Protein AF-A0A511XKX0-F1 (afdb_monomer)

pLDDT: mean 78.44, std 18.01, range [37.28, 95.81]

Foldseek 3Di:
DDDDDDDDPPPPPDPPDDQVRLLVLLVVQCVVLVHLVSLCVVLVHDSVLSVCCNVVVDPQDQSSCVSSVHHDDDDDDPDPPPPPPPDDDD

Mean predicted aligned error: 12.09 Å

Nearest PDB structures (foldseek):
  4yg1-assembly1_C  TM=6.097E-01  e=6.851E-02  Escherichia coli K-12
  3dnv-assembly1_B  TM=5.737E-01  e=1.111E-01  Escherichia coli K-12
  2wiu-assembly1_B  TM=6.553E-01  e=2.920E-01  Escherichia coli
  5k98-assembly1_P  TM=6.074E-01  e=2.436E-01  Escherichia coli MP020980.2
  2wiu-assembly1_D  TM=6.387E-01  e=2.749E-01  Escherichia coli

Structure (mmCIF, N/CA/C/O backbone):
data_AF-A0A511XKX0-F1
#
_entry.id   AF-A0A511XKX0-F1
#
loop_
_atom_site.group_PDB
_atom_site.id
_atom_site.type_symbol
_atom_site.label_atom_id
_atom_site.label_alt_id
_atom_site.label_comp_id
_atom_site.label_asym_id
_atom_site.label_entity_id
_atom_site.label_seq_id
_atom_site.pdbx_PDB_ins_code
_atom_site.Cartn_x
_atom_site.Cartn_y
_atom_site.Cartn_z
_atom_site.occupancy
_atom_site.B_iso_or_equiv
_atom_site.auth_seq_id
_atom_site.auth_comp_id
_atom_site.auth_asym_id
_atom_site.auth_atom_id
_atom_site.pdbx_PDB_model_num
ATOM 1 N N . MET A 1 1 ? -3.232 12.209 -38.812 1.00 45.44 1 MET A N 1
ATOM 2 C CA . MET A 1 1 ? -2.348 11.096 -39.218 1.00 45.44 1 MET A CA 1
ATOM 3 C C . MET A 1 1 ? -2.455 10.005 -38.164 1.00 45.44 1 MET A C 1
ATOM 5 O O . MET A 1 1 ? -2.056 10.214 -3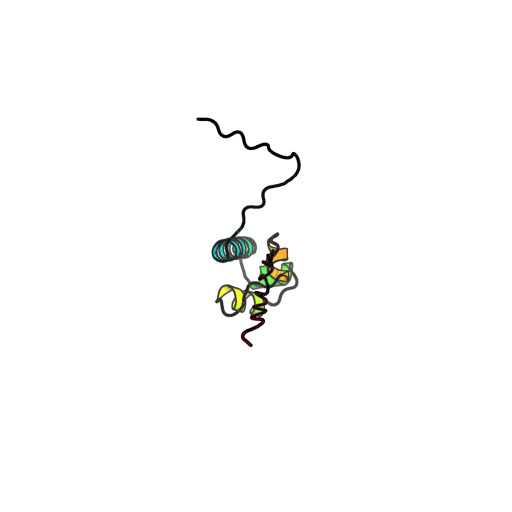7.027 1.00 45.44 1 MET A O 1
ATOM 9 N N . THR A 1 2 ? -3.132 8.914 -38.508 1.00 44.53 2 THR A N 1
ATOM 10 C CA . THR A 1 2 ? -3.548 7.815 -37.624 1.00 44.53 2 THR A CA 1
ATOM 11 C C . THR A 1 2 ? -2.410 6.824 -37.402 1.00 44.53 2 THR A C 1
ATOM 13 O O . THR A 1 2 ? -1.950 6.212 -38.361 1.00 44.53 2 THR A O 1
ATOM 16 N N . HIS A 1 3 ? -1.983 6.631 -36.153 1.00 46.12 3 HIS A N 1
ATOM 17 C CA . HIS A 1 3 ? -1.149 5.488 -35.777 1.00 46.12 3 HIS A CA 1
ATOM 18 C C . HIS A 1 3 ? -2.052 4.424 -35.151 1.00 46.12 3 HIS A C 1
ATOM 20 O O . HIS A 1 3 ? -2.524 4.568 -34.026 1.00 46.12 3 HIS A O 1
ATOM 26 N N . THR A 1 4 ? -2.330 3.378 -35.924 1.00 47.94 4 THR A N 1
ATOM 27 C CA . THR A 1 4 ? -3.044 2.179 -35.482 1.00 47.94 4 THR A CA 1
ATOM 28 C C . THR A 1 4 ? -2.073 1.308 -34.692 1.00 47.94 4 THR A C 1
ATOM 30 O O . THR A 1 4 ? -1.185 0.689 -35.273 1.00 47.94 4 THR A O 1
ATOM 33 N N . VAL A 1 5 ? -2.220 1.260 -33.368 1.00 53.59 5 VAL A N 1
ATOM 34 C CA . VAL A 1 5 ? -1.509 0.288 -32.529 1.00 53.59 5 VAL A CA 1
ATOM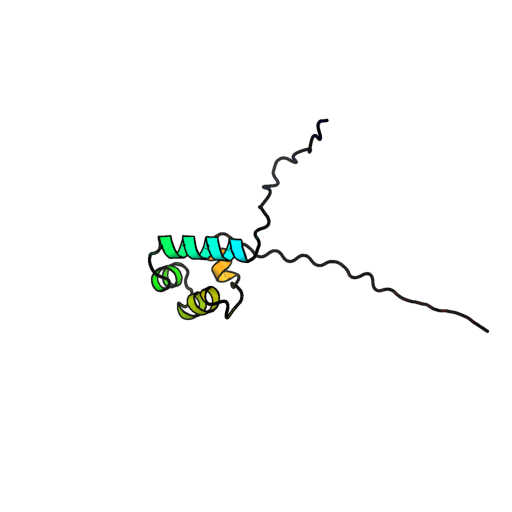 35 C C . VAL A 1 5 ? -2.329 -1.000 -32.506 1.00 53.59 5 VAL A C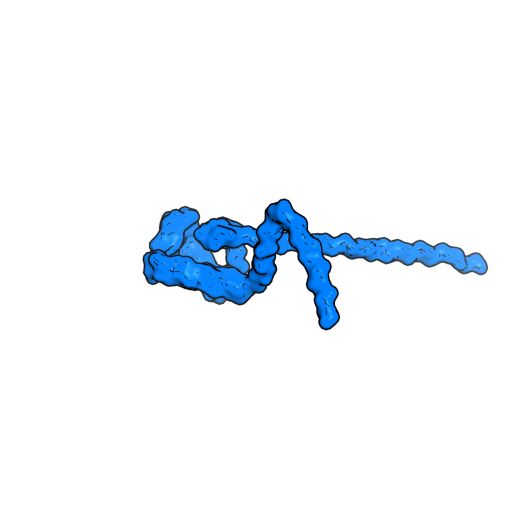 1
ATOM 37 O O . VAL A 1 5 ? -3.426 -1.040 -31.949 1.00 53.59 5 VAL A O 1
ATOM 40 N N . SER A 1 6 ? -1.806 -2.053 -33.140 1.00 41.72 6 SER A N 1
ATOM 41 C CA . SER A 1 6 ? -2.353 -3.411 -33.064 1.00 41.72 6 SER A CA 1
ATOM 42 C C . SER A 1 6 ? -2.384 -3.888 -31.613 1.00 41.72 6 SER A C 1
ATOM 44 O O . SER A 1 6 ? -1.356 -4.209 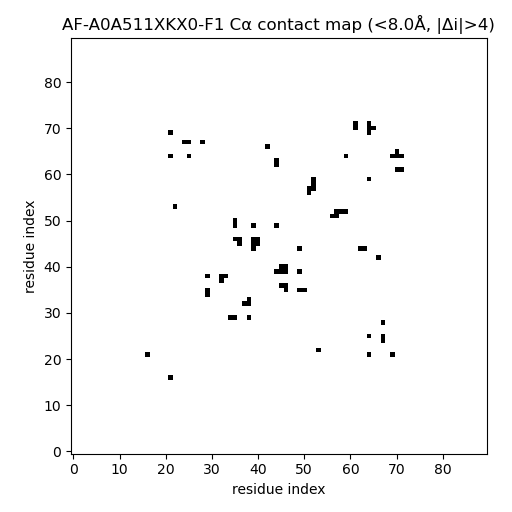-31.020 1.00 41.72 6 SER A O 1
ATOM 46 N N . LYS A 1 7 ? -3.587 -3.945 -31.041 1.00 47.16 7 LYS A N 1
ATOM 47 C CA . LYS A 1 7 ? -3.859 -4.512 -29.722 1.00 47.16 7 LYS A CA 1
ATOM 48 C C . LYS A 1 7 ? -3.850 -6.036 -29.828 1.00 47.16 7 LYS A C 1
ATOM 50 O O . LYS A 1 7 ? -4.780 -6.622 -30.375 1.00 47.16 7 LYS A O 1
ATOM 55 N N . ILE A 1 8 ? -2.801 -6.676 -29.311 1.00 54.62 8 ILE A N 1
ATOM 56 C CA . ILE A 1 8 ? -2.783 -8.125 -29.073 1.00 54.62 8 ILE A CA 1
ATOM 57 C C . ILE A 1 8 ? -3.887 -8.420 -28.036 1.00 54.62 8 ILE A C 1
ATOM 59 O O . ILE A 1 8 ? -3.824 -7.879 -26.926 1.00 54.62 8 ILE A O 1
ATOM 63 N N . PRO A 1 9 ? -4.920 -9.220 -28.356 1.00 37.28 9 PRO A N 1
ATOM 64 C CA . PRO A 1 9 ? -6.000 -9.504 -27.418 1.00 37.28 9 PRO A CA 1
ATOM 65 C C . PRO A 1 9 ? -5.461 -10.365 -26.266 1.00 37.28 9 PRO A C 1
ATOM 67 O O . PRO A 1 9 ? -5.084 -11.513 -26.471 1.00 37.28 9 PRO A O 1
ATOM 70 N N . GLY A 1 10 ? -5.396 -9.797 -25.057 1.00 47.00 10 GLY A N 1
ATOM 71 C CA . GLY A 1 10 ? -5.039 -10.527 -23.830 1.00 47.00 10 GLY A CA 1
ATOM 72 C C . GLY A 1 10 ? -3.882 -9.947 -23.013 1.00 47.00 10 GLY A C 1
ATOM 73 O O . GLY A 1 10 ? -3.710 -10.344 -21.863 1.00 47.00 10 GLY A O 1
ATOM 74 N N . VAL A 1 11 ? -3.127 -8.972 -23.533 1.00 44.28 11 VAL A N 1
ATOM 75 C CA . VAL A 1 11 ? -2.152 -8.232 -22.714 1.00 44.28 11 VAL A CA 1
ATOM 76 C C . VAL A 1 11 ? -2.883 -7.083 -22.030 1.00 44.28 11 VAL A C 1
ATOM 78 O O . VAL A 1 11 ? -3.116 -6.025 -22.608 1.00 44.28 11 VAL A O 1
ATOM 81 N N . VAL A 1 12 ? -3.295 -7.311 -20.788 1.00 51.34 12 VAL A N 1
ATOM 82 C CA . VAL A 1 12 ? -3.700 -6.242 -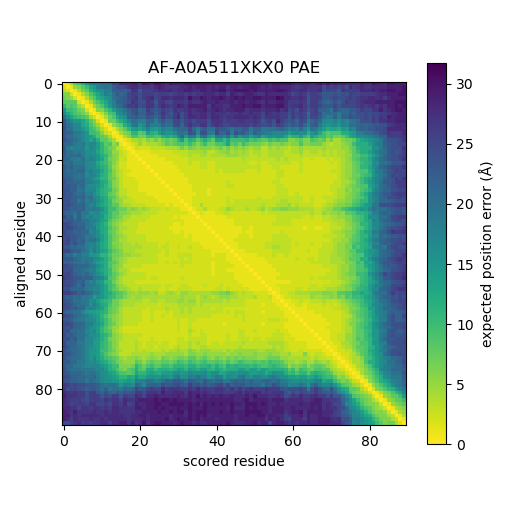19.874 1.00 51.34 12 VAL A CA 1
ATOM 83 C C . VAL A 1 12 ? -2.490 -5.330 -19.674 1.00 51.34 12 VAL A C 1
ATOM 85 O O . VAL A 1 12 ? -1.569 -5.689 -18.945 1.00 51.34 12 VAL A O 1
ATOM 88 N N . GLU A 1 13 ? -2.455 -4.177 -20.345 1.00 48.78 13 GLU A N 1
ATOM 89 C CA . GLU A 1 13 ? -1.463 -3.132 -20.078 1.00 48.78 13 GLU A CA 1
ATOM 90 C C . GLU A 1 13 ? -1.568 -2.748 -18.601 1.00 48.78 13 GLU A C 1
ATOM 92 O O . GLU A 1 13 ? -2.499 -2.067 -18.180 1.00 48.78 13 GLU A O 1
ATOM 97 N N . HIS A 1 14 ? -0.651 -3.263 -17.784 1.00 59.06 14 HIS A N 1
ATOM 98 C CA . HIS A 1 14 ? -0.537 -2.837 -16.401 1.00 59.06 14 HIS A CA 1
ATOM 99 C C . HIS A 1 14 ? 0.188 -1.495 -16.439 1.00 59.06 14 HIS A C 1
ATOM 101 O O . HIS A 1 14 ? 1.352 -1.475 -16.858 1.00 59.06 14 HIS A O 1
ATOM 107 N N . PRO A 1 15 ? -0.456 -0.378 -16.053 1.00 69.12 15 PRO A N 1
ATOM 108 C CA . PRO A 1 15 ? 0.245 0.891 -15.966 1.00 69.12 15 PRO A CA 1
ATOM 109 C C . PRO A 1 15 ? 1.470 0.694 -15.073 1.00 69.12 15 PRO A C 1
ATOM 111 O O . PRO A 1 15 ? 1.372 0.152 -13.969 1.00 69.12 15 PRO A O 1
ATOM 114 N N . ARG A 1 16 ? 2.649 1.060 -15.585 1.00 75.12 16 ARG A N 1
ATOM 115 C CA . ARG A 1 16 ? 3.873 1.054 -14.786 1.00 75.12 16 ARG A CA 1
ATOM 116 C C . ARG A 1 16 ? 3.709 2.132 -13.726 1.00 75.12 16 ARG A C 1
ATOM 118 O O . ARG A 1 16 ? 3.727 3.311 -14.050 1.00 75.12 16 ARG A O 1
ATOM 125 N N . LEU A 1 17 ? 3.502 1.701 -12.489 1.00 81.38 17 LEU A N 1
ATOM 126 C CA . LEU A 1 17 ? 3.371 2.592 -11.347 1.00 81.38 17 LEU A CA 1
ATOM 127 C C . LEU A 1 17 ? 4.760 2.955 -10.845 1.00 81.38 17 LEU A C 1
ATOM 129 O O . LEU A 1 17 ? 5.620 2.079 -10.687 1.00 81.38 17 LEU A O 1
ATOM 133 N N . ASP A 1 18 ? 4.971 4.239 -10.588 1.00 83.94 18 ASP A N 1
ATOM 134 C CA . ASP A 1 18 ? 6.176 4.673 -9.907 1.00 83.94 18 ASP A CA 1
ATOM 135 C C . ASP A 1 18 ? 6.083 4.384 -8.394 1.00 83.94 18 ASP A C 1
ATOM 137 O O . ASP A 1 18 ? 5.087 3.875 -7.859 1.00 83.94 18 ASP A O 1
ATOM 141 N N . ARG A 1 19 ? 7.164 4.683 -7.668 1.00 81.81 19 ARG A N 1
ATOM 142 C CA . ARG A 1 19 ? 7.191 4.504 -6.213 1.00 81.81 19 ARG A CA 1
ATOM 143 C C . ARG A 1 19 ? 6.128 5.366 -5.523 1.00 81.81 19 ARG A C 1
ATOM 145 O O . ARG A 1 19 ? 5.540 4.911 -4.547 1.00 81.81 19 ARG A O 1
ATOM 152 N N . VAL A 1 20 ? 5.900 6.591 -5.987 1.00 86.25 20 VAL A N 1
ATOM 153 C CA . VAL A 1 20 ? 4.962 7.540 -5.373 1.00 86.25 20 VAL A CA 1
ATOM 154 C C . VAL A 1 20 ? 3.531 7.025 -5.505 1.00 86.25 20 VAL A C 1
ATOM 156 O O . VAL A 1 20 ? 2.789 7.034 -4.521 1.00 86.25 20 VAL A O 1
ATOM 159 N N . ASP A 1 21 ? 3.167 6.490 -6.663 1.00 87.31 21 ASP A N 1
ATOM 160 C CA . ASP A 1 21 ? 1.863 5.887 -6.913 1.00 87.31 21 ASP A CA 1
ATOM 161 C C . ASP A 1 21 ? 1.629 4.665 -6.025 1.00 87.31 21 ASP A C 1
ATOM 163 O O . ASP A 1 21 ? 0.578 4.555 -5.388 1.00 87.31 21 ASP A O 1
ATOM 167 N N . ALA A 1 22 ? 2.630 3.789 -5.885 1.00 86.62 22 ALA A N 1
ATOM 168 C CA . ALA A 1 22 ? 2.549 2.653 -4.966 1.00 86.62 22 ALA A CA 1
ATOM 169 C C . ALA A 1 22 ? 2.311 3.109 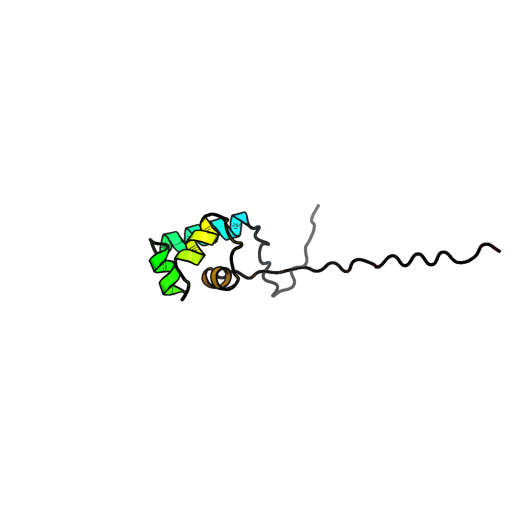-3.513 1.00 86.62 22 ALA A C 1
ATOM 171 O O . ALA A 1 22 ? 1.510 2.512 -2.791 1.00 86.62 22 ALA A O 1
ATOM 172 N N . PHE A 1 23 ? 2.950 4.205 -3.092 1.00 89.69 23 PHE A N 1
ATOM 173 C CA . PHE A 1 23 ? 2.733 4.812 -1.776 1.00 89.69 23 PHE A CA 1
ATOM 174 C C . PHE A 1 23 ? 1.332 5.414 -1.613 1.00 89.69 23 PHE A C 1
ATOM 176 O O . PHE A 1 23 ? 0.736 5.294 -0.539 1.00 89.69 23 PHE A O 1
ATOM 183 N N . ARG A 1 24 ? 0.789 6.049 -2.658 1.00 89.88 24 ARG A N 1
ATOM 184 C CA . ARG A 1 24 ? -0.576 6.601 -2.647 1.00 89.88 24 ARG A CA 1
ATOM 185 C C . ARG A 1 24 ? -1.616 5.493 -2.539 1.00 89.88 24 ARG A C 1
ATOM 187 O O . ARG A 1 24 ? -2.492 5.586 -1.684 1.00 89.88 24 ARG A O 1
ATOM 194 N N . ILE A 1 25 ? -1.474 4.434 -3.335 1.00 91.31 25 ILE A N 1
ATOM 195 C CA . ILE A 1 25 ? -2.347 3.252 -3.293 1.00 91.31 25 ILE A CA 1
ATOM 196 C C . ILE A 1 25 ? -2.291 2.598 -1.911 1.00 91.31 25 ILE A C 1
ATOM 198 O O . ILE A 1 25 ? -3.330 2.284 -1.335 1.00 91.31 25 ILE A O 1
ATOM 202 N N . LEU A 1 26 ? -1.092 2.453 -1.339 1.00 90.62 26 LEU A N 1
ATOM 203 C CA . LEU A 1 26 ? -0.925 1.911 0.007 1.00 90.62 26 LEU A CA 1
ATOM 204 C C . LEU A 1 26 ? -1.629 2.768 1.067 1.00 90.62 26 LEU A C 1
ATOM 206 O O . LEU A 1 26 ? -2.319 2.229 1.931 1.00 90.62 26 LEU A O 1
ATOM 210 N N . ARG A 1 27 ? -1.491 4.097 1.004 1.00 92.00 27 ARG A N 1
ATOM 211 C CA . ARG A 1 27 ? -2.181 5.002 1.935 1.00 92.00 27 ARG A CA 1
ATOM 212 C C . ARG A 1 27 ? -3.698 4.933 1.805 1.00 92.00 27 ARG A C 1
ATOM 214 O O . ARG A 1 27 ? -4.372 4.888 2.831 1.00 92.00 27 ARG A O 1
ATOM 221 N N . ASP A 1 28 ? -4.215 4.911 0.581 1.00 94.31 28 ASP A N 1
ATOM 222 C CA . ASP A 1 28 ? -5.650 4.773 0.320 1.00 94.31 28 ASP A CA 1
ATOM 223 C C . ASP A 1 28 ? -6.185 3.438 0.858 1.00 94.31 28 ASP A C 1
ATOM 225 O O . ASP A 1 28 ? -7.190 3.402 1.568 1.00 94.31 28 ASP A O 1
ATOM 229 N N . ALA A 1 29 ? -5.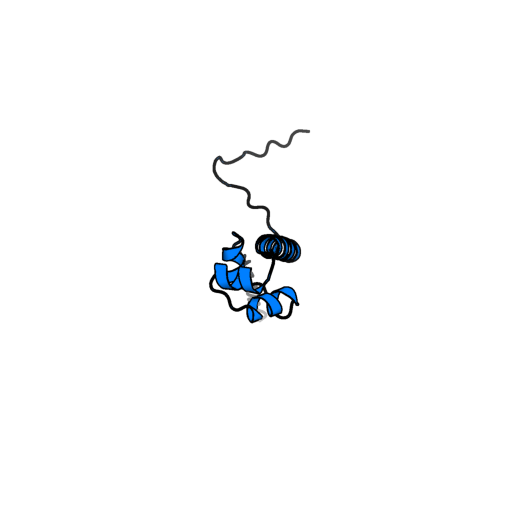456 2.344 0.616 1.00 92.62 29 ALA A N 1
ATOM 230 C CA . ALA A 1 29 ? -5.784 1.034 1.163 1.00 92.62 29 ALA A CA 1
ATOM 231 C C . ALA A 1 29 ? -5.841 1.065 2.696 1.00 92.62 29 ALA A C 1
ATOM 233 O O . ALA A 1 29 ? -6.850 0.668 3.266 1.00 92.62 29 ALA A O 1
ATOM 234 N N . ILE A 1 30 ? -4.823 1.607 3.372 1.00 92.88 30 ILE A N 1
ATOM 235 C CA . ILE A 1 30 ? -4.813 1.731 4.841 1.00 92.88 30 ILE A CA 1
ATOM 236 C C . ILE A 1 30 ? -5.984 2.590 5.340 1.00 92.88 30 ILE A C 1
ATOM 238 O O . ILE A 1 30 ? -6.605 2.246 6.347 1.00 92.88 30 ILE A O 1
ATOM 242 N N . GLY A 1 31 ? -6.321 3.667 4.624 1.00 93.38 31 GLY A N 1
ATOM 243 C CA . GLY A 1 31 ? -7.476 4.516 4.920 1.00 93.38 31 GLY A CA 1
ATOM 244 C C . GLY A 1 31 ? -8.793 3.735 4.959 1.00 93.38 31 GLY A C 1
ATOM 245 O O . GLY A 1 31 ? -9.594 3.949 5.866 1.00 93.38 31 GLY A O 1
ATOM 246 N N . LYS A 1 32 ? -8.976 2.752 4.067 1.00 93.69 32 LYS A N 1
ATOM 247 C CA . LYS A 1 32 ? -10.164 1.872 4.041 1.00 93.69 32 LYS A CA 1
ATOM 248 C C . LYS A 1 32 ? -10.279 0.968 5.273 1.00 93.69 32 LYS A C 1
ATOM 250 O O . LYS A 1 32 ? -11.388 0.631 5.674 1.00 93.69 32 LYS A O 1
ATOM 255 N N . TYR A 1 33 ? -9.161 0.613 5.908 1.00 92.44 33 TYR A N 1
ATOM 256 C CA . TYR A 1 33 ? -9.148 -0.122 7.185 1.00 92.44 33 TYR A CA 1
ATOM 257 C C . TYR A 1 33 ? -9.277 0.801 8.408 1.00 92.44 33 TYR A C 1
ATOM 259 O O . TYR A 1 33 ? -9.506 0.333 9.528 1.00 92.44 33 TYR A O 1
ATOM 267 N N . GLY A 1 34 ? -9.097 2.108 8.220 1.00 92.88 34 GLY A N 1
ATOM 268 C CA . GLY A 1 34 ? -9.140 3.140 9.253 1.00 92.88 34 GLY A CA 1
ATOM 269 C C . GLY A 1 34 ? -7.840 3.297 10.045 1.00 92.88 34 GLY A C 1
ATOM 270 O O . GLY A 1 34 ? -7.455 4.421 10.354 1.00 92.88 34 GLY A O 1
ATOM 271 N N . THR A 1 35 ? -7.130 2.209 10.366 1.00 93.38 35 THR A N 1
ATOM 272 C CA . THR A 1 35 ? -5.843 2.282 11.082 1.00 93.38 35 THR A CA 1
ATOM 273 C C . THR A 1 35 ? -4.780 1.369 10.479 1.00 93.38 35 THR A C 1
ATOM 275 O O . THR A 1 35 ? -5.079 0.295 9.954 1.00 93.38 35 THR A O 1
ATOM 278 N N . GLN A 1 36 ? -3.510 1.767 10.622 1.00 93.62 36 GLN A N 1
ATOM 279 C CA . GLN A 1 36 ? -2.352 0.962 10.207 1.00 93.62 36 GLN A CA 1
ATOM 280 C C . GLN A 1 36 ? -2.352 -0.410 10.887 1.00 93.62 36 GLN A C 1
ATOM 282 O O . GLN A 1 36 ? -2.118 -1.420 10.232 1.00 93.62 36 GLN A O 1
ATOM 287 N N . ARG A 1 37 ? -2.697 -0.459 12.181 1.00 94.69 37 ARG A N 1
ATOM 288 C CA . ARG A 1 37 ? -2.829 -1.703 12.946 1.00 94.69 37 ARG A CA 1
ATOM 289 C C . ARG A 1 37 ? -3.874 -2.653 12.361 1.00 94.69 37 ARG A C 1
ATOM 291 O O . ARG A 1 37 ? -3.608 -3.846 12.252 1.00 94.69 37 ARG A O 1
ATOM 298 N N . LYS A 1 38 ? -5.055 -2.144 11.987 1.00 95.62 38 LYS A N 1
ATOM 299 C CA . LYS A 1 38 ? -6.124 -2.959 11.385 1.00 95.62 38 LYS A CA 1
ATOM 300 C C . LYS A 1 38 ? -5.709 -3.504 10.022 1.00 95.62 38 LYS A C 1
ATOM 302 O O . LYS A 1 38 ? -5.912 -4.686 9.768 1.00 95.62 38 LYS A O 1
ATOM 307 N N . PHE A 1 39 ? -5.079 -2.671 9.193 1.00 95.06 39 PHE A N 1
ATOM 308 C CA . PHE A 1 39 ? -4.501 -3.102 7.920 1.00 95.06 39 PHE A CA 1
ATOM 309 C C . PHE A 1 39 ? -3.437 -4.190 8.126 1.00 95.06 39 PHE A C 1
ATOM 311 O O . PHE A 1 39 ? -3.492 -5.243 7.498 1.00 95.06 39 PHE A O 1
ATOM 318 N N . ALA A 1 40 ? -2.500 -3.971 9.052 1.00 95.12 40 ALA A N 1
ATOM 319 C CA . ALA A 1 40 ? -1.429 -4.918 9.333 1.00 95.12 40 ALA A CA 1
ATOM 320 C C . ALA A 1 40 ? -1.984 -6.279 9.778 1.00 95.12 40 ALA A C 1
ATOM 322 O O . ALA A 1 40 ? -1.624 -7.306 9.208 1.00 95.12 40 ALA A O 1
ATOM 323 N N . LEU A 1 41 ? -2.928 -6.279 10.724 1.00 95.81 41 LEU A N 1
ATOM 324 C CA . LEU A 1 41 ? -3.575 -7.495 11.214 1.00 95.81 41 LEU A CA 1
ATOM 325 C C . LEU A 1 41 ? -4.328 -8.241 10.103 1.00 95.81 41 LEU A C 1
ATOM 327 O O . LEU A 1 41 ? -4.208 -9.459 10.004 1.00 95.81 41 LEU A O 1
ATOM 331 N N . ALA A 1 42 ? -5.061 -7.520 9.249 1.00 94.50 42 ALA A N 1
ATOM 332 C CA . ALA A 1 42 ? -5.838 -8.112 8.160 1.00 94.50 42 ALA A CA 1
ATOM 333 C C . ALA A 1 42 ? -4.972 -8.818 7.103 1.00 94.50 42 ALA A C 1
ATOM 335 O O . ALA A 1 42 ? -5.442 -9.744 6.446 1.00 94.50 42 ALA A O 1
ATOM 336 N N . HIS A 1 43 ? -3.713 -8.400 6.954 1.00 93.50 43 HIS A N 1
ATOM 337 C CA . HIS A 1 43 ? -2.779 -8.947 5.967 1.00 93.50 43 HIS A CA 1
ATOM 338 C C . HIS A 1 43 ? -1.620 -9.744 6.586 1.00 93.50 43 HIS A C 1
ATOM 340 O O . HIS A 1 43 ? -0.679 -10.096 5.877 1.00 93.50 43 HIS A O 1
ATOM 346 N N . GLY A 1 44 ? -1.661 -10.029 7.894 1.00 94.19 44 GLY A N 1
ATOM 347 C CA . GLY A 1 44 ? -0.603 -10.775 8.587 1.00 94.19 44 GLY A CA 1
ATOM 348 C C . GLY A 1 44 ? 0.749 -10.049 8.636 1.00 94.19 44 GLY A C 1
ATOM 349 O O . GLY A 1 44 ? 1.797 -10.690 8.686 1.00 94.19 44 GLY A O 1
ATOM 350 N N . LEU A 1 45 ? 0.741 -8.717 8.591 1.00 93.69 45 LEU A N 1
ATOM 351 C CA . LEU A 1 45 ? 1.926 -7.862 8.666 1.00 93.69 45 LEU A CA 1
ATOM 352 C C . LEU A 1 45 ? 2.133 -7.346 10.094 1.00 93.69 45 LEU A C 1
ATOM 354 O O . LEU A 1 45 ? 1.204 -7.289 10.903 1.00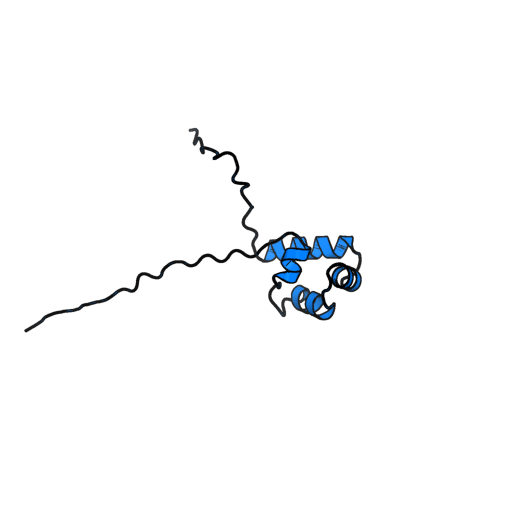 93.69 45 LEU A O 1
ATOM 358 N N . ARG A 1 46 ? 3.353 -6.898 10.403 1.00 93.62 46 ARG A N 1
ATOM 359 C CA . ARG A 1 46 ? 3.619 -6.163 11.645 1.00 93.62 46 ARG A CA 1
ATOM 360 C C . ARG A 1 46 ? 3.304 -4.688 11.444 1.00 93.62 46 ARG A C 1
ATOM 362 O O . ARG A 1 46 ? 3.695 -4.088 10.447 1.00 93.62 46 ARG A O 1
ATOM 369 N N . GLU A 1 47 ? 2.655 -4.079 12.430 1.00 93.44 47 GLU A N 1
ATOM 370 C CA . GLU A 1 47 ? 2.341 -2.645 12.416 1.00 93.44 47 GLU A CA 1
ATOM 371 C C . GLU A 1 47 ? 3.601 -1.775 12.265 1.00 93.44 47 GLU A C 1
ATOM 373 O O . GLU A 1 47 ? 3.599 -0.801 11.514 1.00 93.44 47 GLU A O 1
ATOM 378 N N . GLN A 1 48 ? 4.703 -2.168 12.913 1.00 93.75 48 GLN A N 1
ATOM 379 C CA . GLN A 1 48 ? 5.983 -1.469 12.808 1.00 93.75 48 GLN A CA 1
ATOM 380 C C . GLN A 1 48 ? 6.524 -1.455 11.372 1.00 93.75 48 GLN A C 1
ATOM 382 O O . GLN A 1 48 ? 7.019 -0.424 10.929 1.00 93.75 48 GLN A O 1
ATOM 387 N N . ASP A 1 49 ? 6.362 -2.548 10.619 1.00 92.38 49 ASP A N 1
ATOM 388 C CA . ASP A 1 49 ? 6.801 -2.605 9.222 1.00 92.38 49 ASP A CA 1
ATOM 389 C C . ASP A 1 49 ? 5.968 -1.661 8.341 1.00 92.38 49 ASP A C 1
ATOM 391 O O . ASP A 1 49 ? 6.511 -0.989 7.465 1.00 92.38 49 ASP A O 1
ATOM 395 N N . VAL A 1 50 ? 4.658 -1.549 8.600 1.00 92.50 50 VAL A N 1
ATOM 396 C CA . VAL A 1 50 ? 3.779 -0.575 7.923 1.00 92.50 50 VAL A CA 1
ATOM 397 C C . VAL A 1 50 ? 4.230 0.857 8.217 1.00 92.50 50 VAL A C 1
ATOM 399 O O . VAL A 1 50 ? 4.365 1.663 7.296 1.00 92.50 50 VAL A O 1
ATOM 402 N N . SER A 1 51 ? 4.526 1.166 9.479 1.00 94.06 51 SER A N 1
ATOM 403 C CA . SER A 1 51 ? 5.015 2.485 9.894 1.00 94.06 51 SER A CA 1
ATOM 404 C C . SER A 1 51 ? 6.383 2.825 9.287 1.00 94.06 51 SER A C 1
ATOM 406 O O . SER A 1 51 ? 6.586 3.930 8.780 1.00 94.06 51 SER A O 1
ATOM 408 N N . ASP A 1 52 ? 7.325 1.880 9.277 1.00 93.69 52 ASP A N 1
ATOM 409 C CA . ASP A 1 52 ? 8.654 2.066 8.686 1.00 93.69 52 ASP A CA 1
ATOM 410 C C . ASP A 1 52 ? 8.564 2.372 7.186 1.00 93.69 52 ASP A C 1
ATOM 412 O O . ASP A 1 52 ? 9.252 3.274 6.692 1.00 93.69 52 ASP A O 1
ATOM 416 N N . VAL A 1 53 ? 7.679 1.672 6.473 1.00 92.62 53 VAL A N 1
ATOM 417 C CA . VAL A 1 53 ? 7.414 1.926 5.055 1.00 92.62 53 VAL A CA 1
ATOM 418 C C . VAL A 1 53 ? 6.792 3.302 4.858 1.00 92.62 53 VAL A C 1
ATOM 420 O O . VAL A 1 53 ? 7.326 4.085 4.078 1.00 92.62 53 VAL A O 1
ATOM 423 N N . LEU A 1 54 ? 5.720 3.646 5.581 1.00 90.12 54 LEU A N 1
ATOM 424 C CA . LEU A 1 54 ? 5.031 4.938 5.440 1.00 90.12 54 LEU A CA 1
ATOM 425 C C . LEU A 1 54 ? 5.924 6.142 5.767 1.00 90.12 54 LEU A C 1
ATOM 427 O O . LEU A 1 54 ? 5.776 7.201 5.157 1.00 90.12 54 LEU A O 1
ATOM 431 N N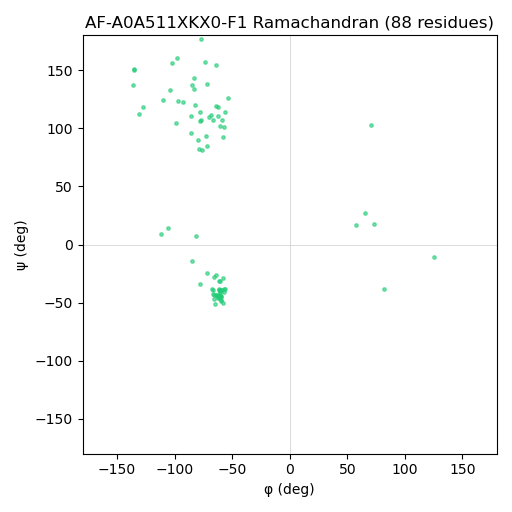 . CYS A 1 55 ? 6.875 5.974 6.684 1.00 91.50 55 CYS A N 1
ATOM 432 C CA . CYS A 1 55 ? 7.901 6.968 7.003 1.00 91.50 55 CYS A CA 1
ATOM 433 C C . CYS A 1 55 ? 9.090 6.955 6.028 1.00 91.50 55 CYS A C 1
ATOM 435 O O . CYS A 1 55 ? 10.089 7.620 6.284 1.00 91.50 55 CYS A O 1
ATOM 437 N N . SER A 1 56 ? 9.022 6.185 4.937 1.00 87.25 56 SER A N 1
ATOM 438 C CA . SER A 1 56 ? 10.094 6.019 3.946 1.00 87.25 56 SER A CA 1
ATOM 439 C C . SER A 1 56 ? 11.428 5.508 4.509 1.00 87.25 56 SER A C 1
ATOM 441 O O . SER A 1 56 ? 12.445 5.579 3.820 1.00 87.25 56 SER A O 1
ATOM 443 N N . ARG A 1 57 ? 11.431 4.938 5.723 1.00 90.25 57 ARG A N 1
ATOM 444 C CA . ARG A 1 57 ? 12.614 4.326 6.356 1.00 90.25 57 ARG A CA 1
ATOM 445 C C . ARG A 1 57 ? 12.993 3.009 5.685 1.00 90.25 57 ARG A C 1
ATOM 447 O O . ARG A 1 57 ? 14.146 2.594 5.747 1.00 90.25 57 ARG A O 1
ATOM 454 N N . ARG A 1 58 ? 12.022 2.350 5.046 1.00 89.12 58 ARG A N 1
ATOM 455 C CA . ARG A 1 58 ? 12.209 1.111 4.287 1.00 89.12 58 ARG A CA 1
ATOM 456 C C . ARG A 1 58 ? 11.468 1.167 2.949 1.00 89.12 58 ARG A C 1
ATOM 458 O O . ARG A 1 58 ? 10.436 1.836 2.848 1.00 89.12 58 ARG A O 1
ATOM 465 N N . PRO A 1 59 ? 11.970 0.477 1.909 1.00 88.88 59 PRO A N 1
ATOM 466 C CA . PRO A 1 59 ? 11.193 0.248 0.696 1.00 88.88 59 PRO A CA 1
ATOM 467 C C . PRO A 1 59 ? 9.959 -0.608 1.008 1.00 88.88 59 PRO A C 1
ATOM 469 O O . PRO A 1 59 ? 9.967 -1.397 1.951 1.00 88.88 59 PRO A O 1
ATOM 472 N N . VAL A 1 60 ? 8.907 -0.479 0.195 1.00 89.38 60 VAL A N 1
ATOM 473 C CA . VAL A 1 60 ? 7.685 -1.286 0.344 1.00 89.38 60 VAL A CA 1
ATOM 474 C C . VAL A 1 60 ? 8.037 -2.762 0.100 1.00 89.38 60 VAL A C 1
ATOM 476 O O . VAL A 1 60 ? 8.514 -3.076 -0.991 1.00 89.38 60 VAL A O 1
ATOM 479 N N . PRO A 1 61 ? 7.857 -3.680 1.061 1.00 90.94 61 PRO A N 1
ATOM 480 C CA . PRO A 1 61 ? 8.160 -5.091 0.847 1.00 90.94 61 PRO A CA 1
ATOM 481 C C . PRO A 1 61 ? 7.103 -5.752 -0.044 1.00 90.94 61 PRO A C 1
ATOM 483 O O . PRO A 1 61 ? 5.954 -5.309 -0.104 1.00 90.94 61 PRO A O 1
ATOM 486 N N . ASP A 1 62 ? 7.464 -6.859 -0.693 1.00 91.12 62 ASP A N 1
ATOM 487 C CA . ASP A 1 62 ? 6.564 -7.571 -1.610 1.00 91.12 62 ASP A CA 1
ATOM 488 C C . ASP A 1 62 ? 5.294 -8.085 -0.928 1.00 91.12 62 ASP A C 1
ATOM 490 O O . ASP A 1 62 ? 4.235 -8.124 -1.548 1.00 91.12 62 ASP A O 1
ATOM 494 N N . SER A 1 63 ? 5.368 -8.442 0.357 1.00 90.19 63 SER A N 1
ATOM 495 C CA . SER A 1 63 ? 4.198 -8.827 1.155 1.00 90.19 63 SER A CA 1
ATOM 496 C C . SER A 1 63 ? 3.167 -7.698 1.241 1.00 90.19 63 SER A C 1
ATOM 498 O O . SER A 1 63 ? 1.968 -7.933 1.106 1.00 90.19 63 SER A O 1
ATOM 500 N N . MET A 1 64 ? 3.632 -6.460 1.391 1.00 90.69 64 MET A N 1
ATOM 501 C CA . MET A 1 64 ? 2.781 -5.277 1.467 1.00 90.69 64 MET A CA 1
ATOM 502 C C . MET A 1 64 ? 2.286 -4.841 0.087 1.00 90.69 64 MET A C 1
ATOM 504 O O . MET A 1 64 ? 1.142 -4.414 -0.030 1.00 90.69 64 MET A O 1
ATOM 508 N N . LEU A 1 65 ? 3.092 -5.014 -0.968 1.00 91.25 65 LEU A N 1
ATOM 509 C CA . LEU A 1 65 ? 2.626 -4.833 -2.348 1.00 91.25 65 LEU A CA 1
ATOM 510 C C . LEU A 1 65 ? 1.495 -5.816 -2.677 1.00 91.25 65 LEU A C 1
ATOM 512 O O . LEU A 1 65 ? 0.450 -5.399 -3.170 1.00 91.25 65 LEU A O 1
ATOM 516 N N . ARG A 1 66 ? 1.649 -7.096 -2.319 1.00 91.06 66 ARG A N 1
ATOM 517 C CA . ARG A 1 66 ? 0.611 -8.121 -2.511 1.00 91.06 66 ARG A CA 1
ATOM 518 C C . ARG A 1 66 ? -0.678 -7.790 -1.763 1.00 91.06 66 ARG A C 1
ATOM 520 O O . ARG A 1 66 ? -1.752 -7.991 -2.320 1.00 91.06 66 ARG A O 1
ATOM 527 N N . ALA A 1 67 ? -0.576 -7.246 -0.548 1.00 90.38 67 ALA A N 1
ATOM 528 C CA . ALA A 1 67 ? -1.734 -6.816 0.240 1.00 90.38 67 ALA A CA 1
ATOM 529 C C . ALA A 1 67 ? -2.594 -5.762 -0.481 1.00 90.38 67 ALA A C 1
ATOM 531 O O . ALA A 1 67 ? -3.804 -5.723 -0.283 1.00 90.38 67 ALA A O 1
ATOM 532 N N . VAL A 1 68 ? -1.984 -4.950 -1.351 1.00 90.19 68 VAL A N 1
ATOM 533 C CA . VAL A 1 68 ? -2.673 -3.920 -2.145 1.00 90.19 68 VAL A CA 1
ATOM 534 C C . VAL A 1 68 ? -2.840 -4.299 -3.622 1.00 90.19 68 VAL A C 1
ATOM 536 O O . VAL A 1 68 ? -3.149 -3.444 -4.447 1.00 90.19 68 VAL A O 1
ATOM 539 N N . GLY A 1 69 ? -2.635 -5.573 -3.974 1.00 87.88 69 GLY A N 1
ATOM 540 C CA . GLY A 1 69 ? -2.798 -6.070 -5.345 1.00 87.88 69 GLY A CA 1
ATOM 541 C C . GLY A 1 69 ? -1.692 -5.641 -6.316 1.00 87.88 69 GLY A C 1
ATOM 542 O O . GLY A 1 69 ? -1.876 -5.713 -7.528 1.00 87.88 69 GLY A O 1
ATOM 543 N N . LEU A 1 70 ? -0.542 -5.199 -5.805 1.00 88.25 70 LEU A N 1
ATOM 544 C CA . LEU A 1 70 ? 0.616 -4.792 -6.595 1.00 88.25 70 LEU A CA 1
ATOM 545 C C . LEU A 1 70 ? 1.695 -5.882 -6.614 1.00 88.25 70 LEU A C 1
ATOM 547 O O . LEU A 1 70 ? 1.816 -6.711 -5.710 1.00 88.25 70 LEU A O 1
ATOM 551 N N . ARG A 1 71 ? 2.534 -5.844 -7.650 1.00 88.50 71 ARG A N 1
ATOM 552 C CA . ARG A 1 71 ? 3.712 -6.704 -7.794 1.00 88.50 71 ARG A CA 1
ATOM 553 C C . ARG A 1 71 ? 4.894 -5.872 -8.277 1.00 88.50 71 ARG A C 1
ATOM 555 O O . ARG A 1 71 ? 4.740 -5.069 -9.194 1.00 88.50 71 ARG A O 1
ATOM 562 N N . ARG A 1 72 ? 6.078 -6.095 -7.702 1.00 86.31 72 ARG A N 1
ATOM 563 C CA . ARG A 1 72 ? 7.329 -5.523 -8.213 1.00 86.31 72 ARG A CA 1
ATOM 564 C C . ARG A 1 72 ? 7.736 -6.219 -9.515 1.00 86.31 72 ARG A C 1
ATOM 566 O O . ARG A 1 72 ? 7.609 -7.434 -9.640 1.00 86.31 72 ARG A O 1
ATOM 573 N N . VAL A 1 73 ? 8.204 -5.443 -10.488 1.00 83.25 73 VAL A N 1
ATOM 574 C CA . VAL A 1 73 ? 8.782 -5.949 -11.739 1.00 83.25 73 VAL A CA 1
ATOM 575 C C . VAL A 1 73 ? 10.149 -5.299 -11.900 1.00 83.25 73 VAL A C 1
ATOM 577 O O . VAL A 1 73 ? 10.237 -4.076 -11.969 1.00 83.25 73 VAL A O 1
ATOM 580 N N . GLU A 1 74 ? 11.198 -6.115 -11.924 1.00 80.44 74 GLU A N 1
ATOM 581 C CA . GLU A 1 74 ? 12.577 -5.676 -12.142 1.00 80.44 74 GLU A CA 1
ATOM 582 C C . GLU A 1 74 ? 12.986 -6.028 -13.574 1.00 80.44 74 GLU A C 1
ATOM 584 O O . GLU A 1 74 ? 12.719 -7.132 -14.049 1.00 80.44 74 GLU A O 1
ATOM 589 N N . TYR A 1 75 ? 13.598 -5.074 -14.275 1.00 74.62 75 TYR A N 1
ATOM 590 C CA . TYR A 1 75 ? 14.116 -5.272 -15.625 1.00 74.62 75 TYR A CA 1
ATOM 591 C C . TYR A 1 75 ? 15.638 -5.250 -15.559 1.00 74.62 75 TYR A C 1
ATOM 593 O O . TYR A 1 75 ? 16.225 -4.278 -15.085 1.00 74.62 75 TYR A O 1
ATOM 601 N N . PHE A 1 76 ? 16.268 -6.309 -16.051 1.00 73.12 76 PHE A N 1
ATOM 602 C CA . PHE A 1 76 ? 17.715 -6.380 -16.193 1.00 73.12 76 PHE A CA 1
ATOM 603 C C . PHE A 1 76 ? 18.068 -6.008 -17.630 1.00 73.12 76 PHE A C 1
ATOM 605 O O . PHE A 1 76 ? 17.569 -6.628 -18.569 1.00 73.12 76 PHE A O 1
ATOM 612 N N . VAL A 1 77 ? 18.911 -4.994 -17.811 1.00 72.56 77 VAL A N 1
ATOM 613 C CA . VAL A 1 77 ? 19.534 -4.721 -19.109 1.00 72.56 77 VAL A CA 1
ATOM 614 C C . VAL A 1 77 ? 20.865 -5.454 -19.114 1.00 72.56 77 VAL A C 1
ATOM 616 O O . VAL A 1 77 ? 21.683 -5.249 -18.217 1.00 72.56 77 VAL A O 1
ATOM 619 N N . ALA A 1 78 ? 21.071 -6.332 -20.095 1.00 71.25 78 ALA A N 1
ATOM 620 C CA . ALA A 1 78 ? 22.368 -6.957 -20.299 1.00 71.25 78 ALA A CA 1
ATOM 621 C C . ALA A 1 78 ? 23.377 -5.851 -20.634 1.00 71.25 78 ALA A C 1
ATOM 623 O O . ALA A 1 78 ? 23.284 -5.215 -21.681 1.00 71.25 78 ALA A O 1
ATOM 624 N N . ALA A 1 79 ? 24.305 -5.583 -19.718 1.00 70.75 79 ALA A N 1
ATOM 625 C CA . ALA A 1 79 ? 25.434 -4.720 -20.006 1.00 70.75 79 ALA A CA 1
ATOM 626 C C . ALA A 1 79 ? 26.348 -5.481 -20.971 1.00 70.75 79 ALA A C 1
ATOM 628 O O . ALA A 1 79 ? 26.956 -6.484 -20.588 1.00 70.75 79 ALA A O 1
ATOM 629 N N . GLU A 1 80 ? 26.408 -5.048 -22.231 1.00 70.50 80 GLU A N 1
ATOM 630 C CA . GLU A 1 80 ? 27.373 -5.588 -23.182 1.00 70.50 80 GLU A CA 1
ATOM 631 C C . GLU A 1 80 ? 28.774 -5.418 -22.590 1.00 70.50 80 GLU A C 1
ATOM 633 O O . GLU A 1 80 ? 29.250 -4.310 -22.337 1.00 70.50 80 GLU A O 1
ATOM 638 N N . THR A 1 81 ? 29.417 -6.545 -22.290 1.00 60.38 81 THR A N 1
ATOM 639 C CA . THR A 1 81 ? 30.777 -6.565 -21.764 1.00 60.38 81 THR A CA 1
ATOM 640 C C . THR A 1 81 ? 31.703 -6.203 -22.916 1.00 60.38 81 THR A C 1
ATOM 642 O O . THR A 1 81 ? 32.074 -7.060 -23.718 1.00 60.38 81 THR A O 1
ATOM 645 N N . GLY A 1 82 ? 32.032 -4.915 -23.030 1.00 56.06 82 GLY A N 1
ATOM 646 C CA . GLY A 1 82 ? 33.008 -4.400 -23.983 1.00 56.06 82 GLY A CA 1
ATOM 647 C C . GLY A 1 82 ? 34.365 -5.068 -23.776 1.00 56.06 82 GLY A C 1
ATOM 648 O O . GLY A 1 82 ? 35.178 -4.631 -22.967 1.00 56.06 82 GLY A O 1
ATOM 649 N N . SER A 1 83 ? 34.595 -6.151 -24.512 1.00 53.72 83 SER A N 1
ATOM 650 C CA . SER A 1 83 ? 35.869 -6.851 -24.587 1.00 53.72 83 SER A CA 1
ATOM 651 C C . SER A 1 83 ? 36.764 -6.072 -25.544 1.00 53.72 83 SER A C 1
ATOM 653 O O . SER A 1 83 ? 36.756 -6.311 -26.748 1.00 53.72 83 SER A O 1
ATOM 655 N N . VAL A 1 84 ? 37.528 -5.111 -25.028 1.00 61.34 84 VAL A N 1
ATOM 656 C CA . VAL A 1 84 ? 38.638 -4.510 -25.778 1.00 61.34 84 VAL A CA 1
ATOM 657 C C . VAL A 1 84 ? 39.775 -5.529 -25.884 1.00 61.34 84 VAL A C 1
ATOM 659 O O . VAL A 1 84 ? 40.712 -5.540 -25.092 1.00 61.34 84 VAL A O 1
ATOM 662 N N . GLN A 1 85 ? 39.693 -6.413 -26.881 1.00 57.91 85 GLN A N 1
ATOM 663 C CA . GLN A 1 85 ? 40.858 -7.132 -27.396 1.00 57.91 85 GLN A CA 1
ATOM 664 C C . GLN A 1 85 ? 41.669 -6.175 -28.277 1.00 57.91 85 GLN A C 1
ATOM 666 O O . GLN A 1 85 ? 41.555 -6.165 -29.499 1.00 57.91 85 GLN A O 1
ATOM 671 N N . GLY A 1 86 ? 42.489 -5.341 -27.638 1.00 54.34 86 GLY A N 1
ATOM 672 C CA . GLY A 1 86 ? 43.556 -4.600 -28.307 1.00 54.34 86 GLY A CA 1
ATOM 673 C C . GLY A 1 86 ? 44.748 -5.519 -28.551 1.00 54.34 86 GLY A C 1
ATOM 674 O O . GLY A 1 86 ? 45.680 -5.557 -27.753 1.00 54.34 86 GLY A O 1
ATOM 675 N N . GLY A 1 87 ? 44.686 -6.303 -29.625 1.00 51.03 87 GLY A N 1
ATOM 676 C CA . GLY A 1 87 ? 45.817 -7.065 -30.139 1.00 51.03 87 GLY A CA 1
ATOM 677 C C . GLY A 1 87 ? 46.721 -6.220 -31.042 1.00 51.03 87 GLY A C 1
ATOM 678 O O . GLY A 1 87 ? 46.238 -5.441 -31.854 1.00 51.03 87 GLY A O 1
ATOM 679 N N . ALA A 1 88 ? 48.023 -6.489 -30.927 1.00 50.94 88 ALA A N 1
ATOM 680 C CA . ALA A 1 88 ? 49.092 -6.242 -31.897 1.00 50.94 88 ALA A CA 1
ATOM 681 C C . ALA A 1 88 ? 49.534 -4.787 -32.165 1.00 50.94 88 ALA A C 1
ATOM 683 O O . ALA A 1 88 ? 49.001 -4.089 -33.019 1.00 50.94 88 ALA A O 1
ATOM 684 N N . ALA A 1 89 ? 50.676 -4.427 -31.577 1.00 49.81 89 ALA A N 1
ATOM 685 C CA . ALA A 1 89 ? 51.729 -3.733 -32.313 1.00 49.81 89 ALA A CA 1
ATOM 686 C C . ALA A 1 89 ? 53.049 -4.468 -32.030 1.00 49.81 89 ALA A C 1
ATOM 688 O O . ALA A 1 89 ? 53.486 -4.544 -30.882 1.00 49.81 89 ALA A O 1
ATOM 689 N N . ARG A 1 90 ? 53.589 -5.112 -33.068 1.00 53.25 90 ARG A N 1
ATOM 690 C CA . ARG A 1 90 ? 54.977 -5.582 -33.131 1.00 53.25 90 ARG A CA 1
ATOM 691 C C . ARG A 1 90 ? 55.847 -4.448 -33.645 1.00 53.25 90 ARG A C 1
ATOM 693 O O . ARG A 1 90 ? 55.322 -3.681 -34.481 1.00 53.25 90 ARG A O 1
#

Solvent-accessible surface area (backbone atoms only — not comparable to full-atom values): 6085 Å² total; per-residue (Å²): 138,89,83,83,77,86,75,67,91,82,71,77,81,69,78,85,70,53,74,65,54,53,52,50,53,49,52,54,54,29,54,76,54,70,35,62,56,51,38,16,59,77,64,77,45,54,46,66,59,55,50,35,30,76,68,66,76,39,78,81,48,70,72,60,31,48,70,72,77,42,79,92,83,87,84,84,77,85,75,78,79,82,76,82,80,83,73,86,86,130

Organism: NCBI:txid304077

Secondary structure (DSSP, 8-state):
--------TT--------HHHHHHHHHHHHHHHSSHHHHHHHTT--HHHHHHHHTTSSPPPHHHHHHTT---------------------

Radius of gyration: 21.74 Å; Cα contacts (8 Å, |Δi|>4): 41; chains: 1; bounding box: 65×22×52 Å

Sequence (90 aa):
MTHTVSKIPGVVEHPRLDRVDAFRILRDAIGKYGTQRKFALAHGLREQDVSDVLCSRRPVPDSMLRAVGLRRVEYFVAAETGSVQGGAAR